Protein AF-A0AAV4S5Q0-F1 (afdb_monomer_lite)

Structure (mmCIF, N/CA/C/O backbone):
data_AF-A0AAV4S5Q0-F1
#
_entry.id   AF-A0AAV4S5Q0-F1
#
loop_
_atom_site.group_PDB
_atom_site.id
_atom_site.type_symbol
_atom_site.label_atom_id
_atom_site.label_alt_id
_atom_site.label_comp_id
_atom_site.label_asym_id
_atom_site.label_entity_id
_atom_site.label_seq_id
_atom_site.pdbx_PDB_ins_code
_atom_site.Cartn_x
_atom_site.Cartn_y
_atom_site.Cartn_z
_atom_site.occupancy
_atom_site.B_iso_or_equiv
_atom_site.auth_seq_id
_atom_site.auth_comp_id
_atom_site.auth_asym_id
_atom_site.auth_atom_id
_atom_site.pdbx_PDB_model_num
ATOM 1 N N . MET A 1 1 ? -22.986 -6.870 -10.273 1.00 32.22 1 MET A N 1
ATOM 2 C CA . MET A 1 1 ? -22.202 -5.630 -10.425 1.00 32.22 1 MET A CA 1
ATOM 3 C C . MET A 1 1 ? -21.171 -5.632 -9.307 1.00 32.22 1 MET A C 1
ATOM 5 O O . MET A 1 1 ? -21.513 -5.301 -8.184 1.00 32.22 1 MET A O 1
ATOM 9 N N . HIS A 1 2 ? -19.986 -6.184 -9.573 1.00 34.09 2 HIS A N 1
ATOM 10 C CA . HIS A 1 2 ? -18.837 -6.121 -8.665 1.00 34.09 2 HIS A CA 1
ATOM 11 C C . HIS A 1 2 ? -18.156 -4.783 -8.954 1.00 34.09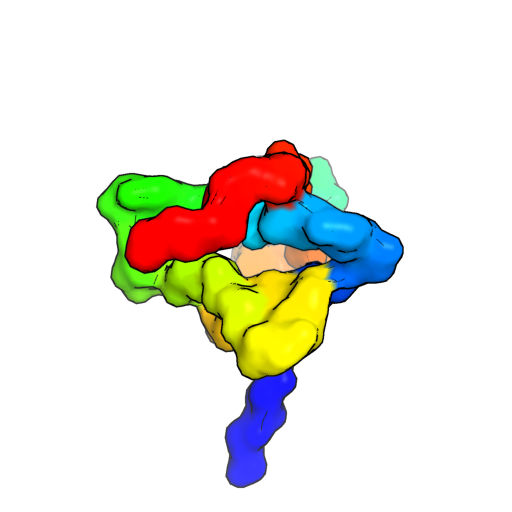 2 HIS A C 1
ATOM 13 O O . HIS A 1 2 ? -17.706 -4.571 -10.076 1.00 34.09 2 HIS A O 1
ATOM 19 N N . THR A 1 3 ? -18.187 -3.849 -8.012 1.00 36.00 3 THR A N 1
ATOM 20 C CA . THR A 1 3 ? -17.371 -2.636 -8.087 1.00 36.00 3 THR A CA 1
ATOM 21 C C . THR A 1 3 ? -15.942 -3.021 -7.722 1.00 36.00 3 THR A C 1
ATOM 23 O O . THR A 1 3 ? -15.677 -3.459 -6.603 1.00 36.00 3 THR A O 1
ATOM 26 N N . ASP A 1 4 ? -15.059 -2.928 -8.712 1.00 42.81 4 ASP A N 1
ATOM 27 C CA . ASP A 1 4 ? -13.613 -3.144 -8.637 1.00 42.81 4 ASP A CA 1
ATOM 28 C C . ASP A 1 4 ? -12.966 -1.985 -7.848 1.00 42.81 4 ASP A C 1
ATOM 30 O O . ASP A 1 4 ? -12.386 -1.055 -8.404 1.00 42.81 4 ASP A O 1
ATOM 34 N N . GLU A 1 5 ? -13.140 -1.979 -6.525 1.00 54.25 5 GLU A N 1
ATOM 35 C CA . GLU A 1 5 ? -12.526 -0.992 -5.625 1.00 54.25 5 GLU A CA 1
ATOM 36 C C . GLU A 1 5 ? -11.086 -1.437 -5.298 1.00 54.25 5 GLU A C 1
ATOM 38 O O . GLU A 1 5 ? -10.785 -1.943 -4.218 1.00 54.25 5 GLU A O 1
ATOM 43 N N . GLY A 1 6 ? -10.191 -1.338 -6.282 1.00 59.38 6 GLY A N 1
ATOM 44 C CA . GLY A 1 6 ? -8.774 -1.676 -6.129 1.00 59.38 6 GLY A CA 1
ATOM 45 C C . GLY A 1 6 ? -7.950 -0.528 -5.542 1.00 59.38 6 GLY A C 1
ATOM 46 O O . GLY A 1 6 ? -8.192 0.646 -5.827 1.00 59.38 6 GLY A O 1
ATOM 47 N N . PHE A 1 7 ? -6.918 -0.851 -4.758 1.00 64.56 7 PHE A N 1
ATOM 48 C CA . PHE A 1 7 ? -5.915 0.134 -4.354 1.00 64.56 7 PHE A CA 1
ATOM 49 C C . PHE A 1 7 ? -4.916 0.319 -5.500 1.00 64.56 7 PHE A C 1
ATOM 51 O O . PHE A 1 7 ? -4.192 -0.616 -5.843 1.00 64.56 7 PHE A O 1
ATOM 58 N N . VAL A 1 8 ? -4.885 1.512 -6.102 1.00 65.94 8 VAL A N 1
ATOM 59 C CA . VAL A 1 8 ? -4.009 1.835 -7.239 1.00 65.94 8 VAL A CA 1
ATOM 60 C C . VAL A 1 8 ? -2.972 2.870 -6.822 1.00 65.94 8 VAL A C 1
ATOM 62 O O . VAL A 1 8 ? -3.316 3.987 -6.436 1.00 65.94 8 VAL A O 1
ATOM 65 N N . VAL A 1 9 ? -1.692 2.530 -6.976 1.00 64.38 9 VAL A N 1
ATOM 66 C CA . VAL A 1 9 ? -0.579 3.472 -6.819 1.00 64.38 9 VAL A CA 1
ATOM 67 C C . VAL A 1 9 ? 0.147 3.615 -8.151 1.00 64.38 9 VAL A C 1
ATOM 69 O O . VAL A 1 9 ? 0.781 2.674 -8.625 1.00 64.38 9 VAL A O 1
ATOM 72 N N . SER A 1 10 ? 0.061 4.798 -8.760 1.00 58.62 10 SER A N 1
ATOM 73 C CA . SER A 1 10 ? 0.620 5.095 -10.087 1.00 58.62 10 SER A CA 1
ATOM 74 C C . SER A 1 10 ? 1.818 6.038 -9.990 1.00 58.62 10 SER A C 1
ATOM 76 O O . SER A 1 10 ? 1.719 7.092 -9.364 1.00 58.62 10 SER A O 1
ATOM 78 N N . PHE A 1 11 ? 2.926 5.709 -10.665 1.00 60.38 11 PHE A N 1
ATOM 79 C CA . PHE A 1 11 ? 4.111 6.574 -10.743 1.00 60.38 11 PHE A CA 1
ATOM 80 C C . PHE A 1 11 ? 4.539 6.845 -12.191 1.00 60.38 11 PHE A C 1
ATOM 82 O O . PHE A 1 11 ? 4.529 5.960 -13.042 1.00 60.38 11 PHE A O 1
ATOM 89 N N . ALA A 1 12 ? 5.003 8.067 -12.467 1.00 55.69 12 ALA A N 1
ATOM 90 C CA . ALA A 1 12 ? 5.484 8.498 -13.784 1.00 55.69 12 ALA A CA 1
ATOM 91 C C . ALA A 1 12 ? 7.020 8.389 -13.931 1.00 55.69 12 ALA A C 1
ATOM 93 O O . ALA A 1 12 ? 7.663 9.304 -14.437 1.00 55.69 12 ALA A O 1
ATOM 94 N N . ALA A 1 13 ? 7.647 7.305 -13.457 1.00 55.12 13 ALA A N 1
ATOM 95 C CA . ALA A 1 13 ? 9.114 7.220 -13.360 1.00 55.12 13 ALA A CA 1
ATOM 96 C C . ALA A 1 13 ? 9.715 6.127 -14.268 1.00 55.12 13 ALA A C 1
ATOM 98 O O . ALA A 1 13 ? 9.083 5.110 -14.518 1.00 55.12 13 ALA A O 1
ATOM 99 N N . VAL A 1 14 ? 10.941 6.296 -14.784 1.00 57.62 14 VAL A N 1
ATOM 100 C CA . VAL A 1 14 ? 11.651 5.336 -15.682 1.00 57.62 14 VAL A CA 1
ATOM 101 C C . VAL A 1 14 ? 12.016 4.000 -14.988 1.00 57.62 14 VAL A C 1
ATOM 103 O O . VAL A 1 14 ? 12.478 3.063 -15.627 1.00 57.62 14 VAL A O 1
ATOM 106 N N . PHE A 1 15 ? 11.741 3.888 -13.692 1.00 62.06 15 PHE A N 1
ATOM 107 C CA . PHE A 1 15 ? 12.151 2.813 -12.794 1.00 62.06 15 PHE A CA 1
ATOM 108 C C . PHE A 1 15 ? 11.069 1.730 -12.668 1.00 62.06 15 PHE A C 1
ATOM 110 O O . PHE A 1 15 ? 9.876 2.018 -12.785 1.00 62.06 15 PHE A O 1
ATOM 117 N N . GLY A 1 16 ? 11.477 0.492 -12.376 1.00 65.56 16 GLY A N 1
ATOM 118 C CA . GLY A 1 16 ? 10.573 -0.500 -11.792 1.00 65.56 16 GLY A CA 1
ATOM 119 C C . GLY A 1 16 ? 10.216 -0.097 -10.359 1.00 65.56 16 GLY A C 1
ATOM 120 O O . GLY A 1 16 ? 11.038 0.512 -9.671 1.00 65.56 16 GLY A O 1
ATOM 121 N N . ILE A 1 17 ? 9.001 -0.415 -9.915 1.00 72.25 17 ILE A N 1
ATOM 122 C CA . ILE A 1 17 ? 8.513 -0.092 -8.570 1.00 72.25 17 ILE A CA 1
ATOM 123 C C . ILE A 1 17 ? 8.092 -1.362 -7.837 1.00 72.25 17 ILE A C 1
ATOM 125 O O . ILE A 1 17 ? 7.507 -2.260 -8.439 1.00 72.25 17 ILE A O 1
ATOM 129 N N . PHE A 1 18 ? 8.380 -1.405 -6.540 1.00 74.81 18 PHE A N 1
ATOM 130 C CA . PHE A 1 18 ? 7.956 -2.456 -5.621 1.00 74.81 18 PHE A CA 1
ATOM 131 C C . PHE A 1 18 ? 7.316 -1.801 -4.401 1.00 74.81 18 PHE A C 1
ATOM 133 O O . PHE A 1 18 ? 7.871 -0.848 -3.849 1.00 74.81 18 PHE A O 1
ATOM 140 N N 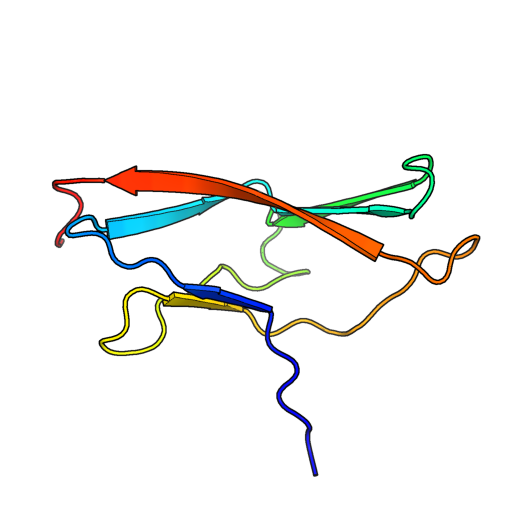. GLY A 1 19 ? 6.143 -2.284 -4.003 1.00 76.44 19 GLY A N 1
ATOM 141 C CA . GLY A 1 19 ? 5.462 -1.839 -2.792 1.00 76.44 19 GLY A CA 1
ATOM 142 C C . GLY A 1 19 ? 5.642 -2.863 -1.679 1.00 76.44 19 GLY A C 1
ATOM 143 O O . GLY A 1 19 ? 5.453 -4.051 -1.917 1.00 76.44 19 GLY A O 1
ATOM 144 N N . SER A 1 20 ? 5.989 -2.408 -0.479 1.00 78.31 20 SER A N 1
ATOM 145 C CA . SER A 1 20 ? 6.104 -3.247 0.716 1.00 78.31 20 SER A CA 1
ATOM 146 C C . SER A 1 20 ? 5.576 -2.524 1.955 1.00 78.31 20 SER A C 1
ATOM 148 O O . SER A 1 20 ? 5.399 -1.300 1.959 1.00 78.31 20 SER A O 1
ATOM 150 N N . GLY A 1 21 ? 5.296 -3.289 3.015 1.00 80.12 21 GLY A N 1
ATOM 151 C CA . GLY A 1 21 ? 4.877 -2.743 4.307 1.00 80.12 21 GLY A CA 1
ATOM 152 C C . GLY A 1 21 ? 3.621 -1.880 4.212 1.00 80.12 21 GLY A C 1
ATOM 153 O O . GLY A 1 21 ? 3.600 -0.769 4.745 1.00 80.12 21 GLY A O 1
ATOM 154 N N . LEU A 1 22 ? 2.598 -2.354 3.488 1.00 83.69 22 LEU A N 1
ATOM 155 C CA . LEU A 1 22 ? 1.308 -1.670 3.434 1.00 83.69 22 LEU A CA 1
ATOM 156 C C . LEU A 1 22 ? 0.635 -1.795 4.799 1.00 83.69 22 LEU A C 1
ATOM 158 O O . LEU A 1 22 ? 0.236 -2.883 5.208 1.00 83.69 22 LEU A O 1
ATOM 162 N N . LEU A 1 23 ? 0.502 -0.671 5.486 1.00 87.94 23 LEU A N 1
ATOM 163 C CA . LEU A 1 23 ? -0.121 -0.545 6.794 1.00 87.94 23 LEU A CA 1
ATOM 164 C C . LEU A 1 23 ? -1.425 0.231 6.663 1.00 87.94 23 LEU A C 1
ATOM 166 O O . LEU A 1 23 ? -1.458 1.317 6.084 1.00 87.94 23 LEU A O 1
ATOM 170 N N . ALA A 1 24 ? -2.479 -0.288 7.272 1.00 88.19 24 ALA A N 1
ATOM 171 C CA . ALA A 1 24 ? -3.678 0.470 7.563 1.00 88.19 24 ALA A CA 1
ATOM 172 C C . ALA A 1 24 ? -3.657 0.961 9.004 1.00 88.19 24 ALA A C 1
ATOM 174 O O . ALA A 1 24 ? -3.265 0.242 9.922 1.00 88.19 24 ALA A O 1
ATOM 175 N N . ARG A 1 25 ? -4.102 2.196 9.208 1.00 91.62 25 ARG A N 1
ATOM 176 C CA . ARG A 1 25 ? -4.186 2.840 10.518 1.00 91.62 25 ARG A CA 1
ATOM 177 C C . ARG A 1 25 ? -5.543 3.502 10.681 1.00 91.62 25 ARG A C 1
ATOM 179 O O . ARG A 1 25 ? -6.090 4.012 9.702 1.00 91.62 25 ARG A O 1
ATOM 186 N N . SER A 1 26 ? -6.069 3.535 11.898 1.00 91.31 26 SER A N 1
ATOM 187 C CA . SER A 1 26 ? -7.261 4.330 12.187 1.00 91.31 26 SER A CA 1
ATOM 188 C C . SER A 1 26 ? -6.983 5.824 11.968 1.00 91.31 26 SER A C 1
ATOM 190 O O . SER A 1 26 ? -5.829 6.261 11.872 1.00 91.31 26 SER A O 1
ATOM 192 N N . GLY A 1 27 ? -8.034 6.634 11.876 1.00 88.06 27 GLY A N 1
ATOM 193 C CA . GLY A 1 27 ? -7.929 8.081 11.717 1.00 88.06 27 GLY A CA 1
ATOM 194 C C . GLY A 1 27 ? -7.088 8.735 12.817 1.00 88.06 27 GLY A C 1
ATOM 195 O O . GLY A 1 27 ? -6.226 9.563 12.498 1.00 88.06 27 GLY A O 1
ATOM 196 N N . MET A 1 28 ? -7.271 8.321 14.073 1.00 88.31 28 MET A N 1
ATOM 197 C CA . MET A 1 28 ? -6.457 8.770 15.211 1.00 88.31 28 MET A CA 1
ATOM 198 C C . MET A 1 28 ? -5.125 8.020 15.352 1.00 88.31 28 MET A C 1
ATOM 200 O O . MET A 1 28 ? -4.246 8.453 16.093 1.00 88.31 28 MET A O 1
ATOM 204 N N . GLY A 1 29 ? -4.944 6.923 14.614 1.00 85.50 29 GLY A N 1
ATOM 205 C CA . GLY A 1 29 ? -3.712 6.140 14.586 1.00 85.50 29 GLY A CA 1
ATOM 206 C C . GLY A 1 29 ? -3.499 5.247 15.809 1.00 85.50 29 GLY A C 1
ATOM 207 O O . GLY A 1 29 ? -2.358 4.840 16.033 1.00 85.50 29 GLY A O 1
ATOM 208 N N . THR A 1 30 ? -4.563 4.973 16.569 1.00 88.62 30 THR A N 1
ATOM 209 C CA . THR A 1 30 ? -4.600 4.111 17.764 1.00 88.62 30 THR A CA 1
ATOM 210 C C . THR A 1 30 ? -4.695 2.630 17.414 1.00 88.62 30 THR A C 1
ATOM 212 O O . THR A 1 30 ? -4.163 1.800 18.144 1.00 88.62 30 THR A O 1
ATOM 215 N N . GLU A 1 31 ? -5.334 2.302 16.292 1.00 86.75 31 GLU A N 1
ATOM 216 C CA . GLU A 1 31 ? -5.402 0.944 15.756 1.00 86.75 31 GLU A CA 1
ATOM 217 C C . GLU A 1 31 ? -4.582 0.857 14.467 1.00 86.75 31 GLU A C 1
ATOM 219 O O . GLU A 1 31 ? -4.604 1.772 13.634 1.00 86.75 31 GLU A O 1
ATOM 224 N N . THR A 1 32 ? -3.847 -0.242 14.298 1.00 87.81 32 THR A N 1
ATOM 225 C CA . THR A 1 32 ? -3.060 -0.517 13.094 1.00 87.81 32 THR A CA 1
ATOM 226 C C . THR A 1 32 ? -3.190 -1.979 12.683 1.00 87.81 32 THR A C 1
ATOM 228 O O . THR A 1 32 ? -3.272 -2.873 13.521 1.00 87.81 32 THR A O 1
ATOM 231 N N . VAL A 1 33 ? -3.201 -2.221 11.375 1.00 85.12 33 VAL A N 1
ATOM 232 C CA . VAL A 1 33 ? -3.158 -3.555 10.771 1.00 85.12 33 VAL A CA 1
ATOM 233 C C . VAL A 1 33 ? -2.136 -3.523 9.644 1.00 85.12 33 VAL A C 1
ATOM 235 O O . VAL A 1 33 ? -2.157 -2.622 8.804 1.00 85.12 33 VAL A O 1
ATOM 238 N N . MET A 1 34 ? -1.241 -4.508 9.618 1.00 81.44 34 MET A N 1
ATOM 239 C CA . MET A 1 34 ? -0.358 -4.731 8.479 1.00 81.44 34 MET A CA 1
ATOM 240 C C . MET A 1 34 ? -1.103 -5.557 7.438 1.00 81.44 34 MET A C 1
ATOM 242 O O . MET A 1 34 ? -1.585 -6.643 7.736 1.00 81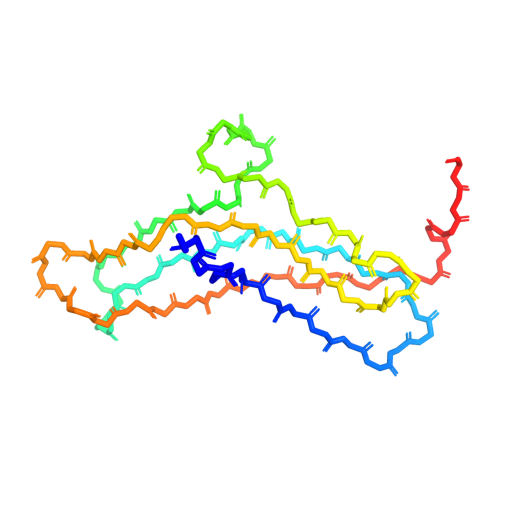.44 34 MET A O 1
ATOM 246 N N . LEU A 1 35 ? -1.256 -4.982 6.248 1.00 75.56 35 LEU A N 1
ATOM 247 C CA . LEU A 1 35 ? -1.988 -5.575 5.137 1.00 75.56 35 LEU A CA 1
ATOM 248 C C . LEU A 1 35 ? -1.027 -6.377 4.265 1.00 75.56 35 LEU A C 1
ATOM 250 O O . LEU A 1 35 ? -1.237 -7.561 4.061 1.00 75.56 35 LEU A O 1
ATOM 254 N N . ILE A 1 36 ? 0.066 -5.753 3.819 1.00 71.31 36 ILE A N 1
ATOM 255 C CA . ILE A 1 36 ? 1.128 -6.449 3.084 1.00 71.31 36 ILE A CA 1
ATOM 256 C C . ILE A 1 36 ? 2.275 -6.708 4.052 1.00 71.31 36 ILE A C 1
ATOM 258 O O . ILE A 1 36 ? 3.059 -5.802 4.352 1.00 71.31 36 ILE A O 1
ATOM 262 N N . ASP A 1 37 ? 2.340 -7.950 4.520 1.00 62.69 37 ASP A N 1
ATOM 263 C CA . ASP A 1 37 ? 3.507 -8.549 5.157 1.00 62.69 37 ASP A CA 1
ATOM 264 C C . ASP A 1 37 ? 4.031 -9.648 4.227 1.00 62.69 37 ASP A C 1
ATOM 266 O O . ASP A 1 37 ? 3.263 -10.504 3.786 1.00 62.69 37 ASP A O 1
ATOM 270 N N . ASP A 1 38 ? 5.338 -9.662 3.961 1.00 58.16 38 ASP A N 1
ATOM 271 C CA . ASP A 1 38 ? 6.000 -10.685 3.134 1.00 58.16 38 ASP A CA 1
ATOM 272 C C . ASP A 1 38 ? 5.831 -12.112 3.707 1.00 58.16 38 ASP A C 1
ATOM 274 O O . ASP A 1 38 ? 6.215 -13.098 3.078 1.00 58.16 38 ASP A O 1
ATOM 278 N N . ARG A 1 39 ? 5.275 -12.234 4.919 1.00 54.34 39 ARG A N 1
ATOM 279 C CA . ARG A 1 39 ? 5.103 -13.483 5.669 1.00 54.34 39 ARG A CA 1
ATOM 280 C C . ARG A 1 39 ? 3.711 -14.106 5.549 1.00 54.34 39 ARG A C 1
ATOM 282 O O . ARG A 1 39 ? 3.613 -15.322 5.689 1.00 54.34 39 ARG A O 1
ATOM 289 N N . GLU A 1 40 ? 2.659 -13.326 5.281 1.00 51.97 40 GLU A N 1
ATOM 290 C CA . GLU A 1 40 ? 1.269 -13.823 5.248 1.00 51.97 40 GLU A CA 1
ATOM 291 C C . GLU A 1 40 ? 0.481 -13.329 4.017 1.00 51.97 40 GLU A C 1
ATOM 293 O O . GLU A 1 40 ? -0.430 -12.506 4.124 1.00 51.97 40 GLU A O 1
ATOM 298 N N . PRO A 1 41 ? 0.769 -13.880 2.823 1.00 55.50 41 PRO A N 1
ATOM 299 C CA . PRO A 1 41 ? 0.143 -13.461 1.562 1.00 55.50 41 PRO A CA 1
ATOM 300 C C . PRO A 1 41 ? -1.348 -13.832 1.432 1.00 55.50 41 PRO A C 1
ATOM 302 O O . PRO A 1 41 ? -1.976 -13.519 0.424 1.00 55.50 41 PRO A O 1
ATOM 305 N N . ALA A 1 42 ? -1.928 -14.531 2.414 1.00 56.09 42 ALA A N 1
ATOM 306 C CA . ALA A 1 42 ? -3.307 -15.020 2.356 1.00 56.09 42 ALA A CA 1
ATOM 307 C C . ALA A 1 42 ? -4.364 -13.935 2.637 1.00 56.09 42 ALA A C 1
ATOM 309 O O . ALA A 1 42 ? -5.521 -14.114 2.261 1.00 56.09 42 ALA A O 1
ATOM 310 N N . ILE A 1 43 ? -3.990 -12.837 3.308 1.00 55.75 43 ILE A N 1
ATOM 311 C CA . ILE A 1 43 ? -4.943 -11.815 3.779 1.00 55.75 43 ILE A CA 1
ATOM 312 C C . ILE A 1 43 ? -5.007 -10.623 2.816 1.00 55.75 43 ILE A C 1
ATOM 314 O O . ILE A 1 43 ? -6.088 -10.077 2.600 1.00 55.75 43 ILE A O 1
ATOM 318 N N . PHE A 1 44 ? -3.887 -10.257 2.185 1.00 60.88 44 PHE A N 1
ATOM 319 C CA . PHE A 1 44 ? -3.862 -9.290 1.089 1.00 60.88 44 PHE A CA 1
ATOM 320 C C . PHE A 1 44 ? -3.000 -9.801 -0.062 1.00 60.88 44 PHE A C 1
ATOM 322 O O . PHE A 1 44 ? -1.861 -10.218 0.168 1.00 60.88 44 PHE A O 1
ATOM 329 N N . PRO A 1 45 ? -3.506 -9.731 -1.304 1.00 62.50 45 PRO A N 1
ATOM 330 C CA . PRO A 1 45 ? -2.708 -10.064 -2.467 1.00 62.50 45 PRO A CA 1
ATOM 331 C C . PRO A 1 45 ? -1.534 -9.090 -2.592 1.00 62.50 45 PRO A C 1
ATOM 333 O O . PRO A 1 45 ? -1.636 -7.905 -2.255 1.00 62.50 45 PRO A O 1
ATOM 336 N N . ALA A 1 46 ? -0.410 -9.604 -3.089 1.00 66.69 46 ALA A N 1
ATOM 337 C CA . ALA A 1 46 ? 0.734 -8.773 -3.423 1.00 66.69 46 ALA A CA 1
ATOM 338 C C . ALA A 1 46 ? 0.320 -7.684 -4.427 1.00 66.69 46 ALA A C 1
ATOM 340 O O . ALA A 1 46 ? -0.561 -7.886 -5.262 1.00 66.69 46 ALA A O 1
ATOM 341 N N . LEU A 1 47 ? 0.969 -6.523 -4.348 1.00 70.81 47 LEU A N 1
ATOM 342 C CA . LEU A 1 47 ? 0.781 -5.472 -5.341 1.00 70.81 47 LEU A CA 1
ATOM 343 C C . LEU A 1 47 ? 1.328 -5.945 -6.688 1.00 70.81 47 LEU A C 1
ATOM 345 O O . LEU A 1 47 ? 2.533 -6.158 -6.836 1.00 70.81 47 LEU A O 1
ATOM 349 N N . GLU A 1 48 ? 0.450 -6.064 -7.675 1.00 71.38 48 GLU A N 1
ATOM 350 C CA . GLU A 1 48 ? 0.809 -6.488 -9.020 1.00 71.38 48 GLU A CA 1
ATOM 351 C C . GLU A 1 48 ? 0.921 -5.294 -9.956 1.00 71.38 48 GLU A C 1
ATOM 353 O O . GLU A 1 48 ? 0.247 -4.271 -9.813 1.00 71.38 48 GLU A O 1
ATOM 358 N N . LYS A 1 49 ? 1.795 -5.415 -10.951 1.00 70.12 49 LYS A N 1
ATOM 359 C CA . LYS A 1 49 ? 1.913 -4.393 -11.980 1.00 70.12 49 LYS A CA 1
ATOM 360 C C . LYS A 1 49 ? 0.700 -4.475 -12.905 1.00 70.12 49 LYS A C 1
ATOM 362 O O . LYS A 1 49 ? 0.439 -5.521 -13.492 1.00 70.12 49 LYS A O 1
ATOM 367 N N . SER A 1 50 ? -0.026 -3.373 -13.063 1.00 73.44 50 SER A N 1
ATOM 368 C CA . SER A 1 50 ? -1.207 -3.341 -13.928 1.00 73.44 50 SER A CA 1
ATOM 369 C C . SER A 1 50 ? -0.806 -3.261 -15.403 1.00 73.44 50 SER A C 1
ATOM 371 O O . SER A 1 50 ? -0.536 -2.182 -15.932 1.00 73.44 50 SER A O 1
ATOM 373 N N . GLY A 1 51 ? -0.730 -4.413 -16.072 1.00 71.69 51 GLY A N 1
ATOM 374 C CA . GLY A 1 51 ? -0.396 -4.515 -17.497 1.00 71.69 51 GLY A CA 1
ATOM 375 C C . GLY A 1 51 ? 0.889 -3.765 -17.872 1.00 71.69 51 GLY A C 1
ATOM 376 O O . GLY A 1 51 ? 1.914 -3.864 -17.193 1.00 71.69 51 GLY A O 1
ATOM 377 N N . ASP A 1 52 ? 0.818 -2.968 -18.941 1.00 64.69 52 ASP A N 1
ATOM 378 C CA . ASP A 1 52 ? 1.933 -2.127 -19.403 1.00 64.69 52 ASP A CA 1
ATOM 379 C C . ASP A 1 52 ? 2.091 -0.823 -18.602 1.00 64.69 52 ASP A C 1
ATOM 381 O O . ASP A 1 52 ? 3.048 -0.066 -18.802 1.00 64.69 52 ASP A O 1
ATOM 385 N N . SER A 1 53 ? 1.167 -0.539 -17.680 1.00 64.88 53 SER A N 1
ATOM 386 C CA . SER A 1 53 ? 1.229 0.663 -16.855 1.00 64.88 53 SER A CA 1
ATOM 387 C C . SER A 1 53 ? 2.312 0.548 -15.777 1.00 64.88 53 SER A C 1
ATOM 389 O O . SER A 1 53 ? 2.754 -0.531 -15.379 1.00 64.88 53 SER A O 1
ATOM 391 N N . LYS A 1 54 ? 2.764 1.696 -15.272 1.00 71.94 54 LYS A N 1
ATOM 392 C CA . LYS A 1 54 ? 3.701 1.784 -1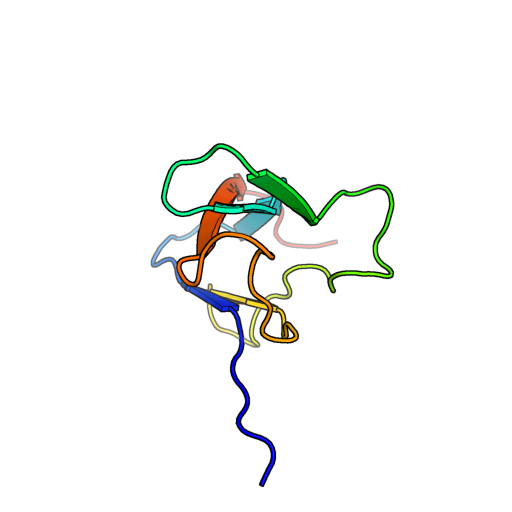4.139 1.00 71.94 54 LYS A CA 1
ATOM 393 C C . LYS A 1 54 ? 2.956 1.902 -12.811 1.00 71.94 54 LYS A C 1
ATOM 395 O O . LYS A 1 54 ? 3.373 2.642 -11.920 1.00 71.94 54 LYS A O 1
ATOM 400 N N . SER A 1 55 ? 1.834 1.203 -12.723 1.00 72.94 55 SER A N 1
ATOM 401 C CA . SER A 1 55 ? 0.954 1.219 -11.568 1.00 72.94 55 SER A CA 1
ATOM 402 C C . SER A 1 55 ? 1.030 -0.113 -10.849 1.00 72.94 55 SER A C 1
ATOM 404 O O . SER A 1 55 ? 1.033 -1.168 -11.482 1.00 72.94 55 SER A O 1
ATOM 406 N N . LEU A 1 56 ? 1.092 -0.043 -9.527 1.00 72.56 56 LEU A N 1
ATOM 407 C CA . LEU A 1 56 ? 0.895 -1.178 -8.642 1.00 72.56 56 LEU A CA 1
ATOM 408 C C . LEU A 1 56 ? -0.570 -1.207 -8.222 1.00 72.56 56 LEU A C 1
ATOM 410 O O . LEU A 1 56 ? -1.102 -0.187 -7.776 1.00 72.56 56 LEU A O 1
ATOM 414 N N . VAL A 1 57 ? -1.211 -2.357 -8.395 1.00 77.06 57 VAL A N 1
ATOM 415 C CA . VAL A 1 57 ? -2.625 -2.568 -8.105 1.00 77.06 57 VAL A CA 1
ATOM 416 C C . VAL A 1 57 ? -2.780 -3.827 -7.273 1.00 77.06 57 VAL A C 1
ATOM 418 O O . VAL A 1 57 ? -2.164 -4.850 -7.560 1.00 77.06 57 VAL A O 1
ATOM 421 N N . ALA A 1 58 ? -3.611 -3.749 -6.243 1.00 74.44 58 ALA A N 1
ATOM 422 C CA . ALA A 1 58 ? -4.092 -4.918 -5.525 1.00 74.44 58 ALA A CA 1
ATOM 423 C C . ALA A 1 58 ? -5.590 -4.752 -5.248 1.00 74.44 58 ALA A C 1
ATOM 425 O O . ALA A 1 58 ? -6.007 -3.679 -4.785 1.00 74.44 58 ALA A O 1
ATOM 426 N N . PRO A 1 59 ? -6.412 -5.782 -5.509 1.00 71.25 59 PRO A N 1
ATOM 427 C CA . PRO A 1 59 ? -7.776 -5.792 -5.015 1.00 71.25 59 PRO A CA 1
ATOM 428 C C . PRO A 1 59 ? -7.744 -5.947 -3.493 1.00 71.25 59 PRO A C 1
ATOM 430 O O . PRO A 1 59 ? -6.944 -6.710 -2.951 1.00 71.25 59 PRO A O 1
ATOM 433 N N . PHE A 1 60 ? -8.625 -5.238 -2.793 1.00 72.94 60 PHE A N 1
ATOM 434 C CA . PHE A 1 60 ? -8.813 -5.456 -1.367 1.00 72.94 60 PHE A CA 1
ATOM 435 C C . PHE A 1 60 ? -10.282 -5.417 -0.989 1.00 72.94 60 PHE A C 1
ATOM 437 O O . PHE A 1 60 ? -11.090 -4.721 -1.600 1.00 72.94 60 PHE A O 1
ATOM 444 N N . GLN A 1 61 ? -10.628 -6.160 0.057 1.00 72.62 61 GLN A N 1
ATOM 445 C CA . GLN A 1 61 ? -11.948 -6.048 0.647 1.00 72.62 61 GLN A CA 1
ATOM 446 C C . GLN A 1 61 ? -11.980 -4.828 1.565 1.00 72.62 61 GLN A C 1
ATOM 448 O O . GLN A 1 61 ? -11.180 -4.720 2.496 1.00 72.62 61 GLN A O 1
ATOM 453 N N . ALA A 1 62 ? -12.910 -3.908 1.305 1.00 78.19 62 ALA A N 1
ATOM 454 C CA . ALA A 1 62 ? -13.101 -2.742 2.152 1.00 78.19 62 ALA A CA 1
ATOM 455 C C . ALA A 1 62 ? -13.386 -3.164 3.601 1.00 78.19 62 ALA A C 1
ATOM 457 O O . ALA A 1 62 ? -14.207 -4.045 3.867 1.00 78.19 62 ALA A O 1
ATOM 458 N N . PHE A 1 63 ? -12.717 -2.506 4.541 1.00 84.38 63 PHE A N 1
ATOM 459 C CA . PHE A 1 63 ? -12.860 -2.755 5.969 1.00 84.38 63 PHE A CA 1
ATOM 460 C C . PHE A 1 63 ? -12.819 -1.439 6.743 1.00 84.38 63 PHE A C 1
ATOM 462 O O . PHE A 1 63 ? -12.462 -0.387 6.211 1.00 84.38 63 PHE A O 1
ATOM 469 N N . LYS A 1 64 ? -13.184 -1.508 8.022 1.00 86.25 64 LYS A N 1
ATOM 470 C CA . LYS A 1 64 ? -13.072 -0.400 8.969 1.00 86.25 64 LYS A CA 1
ATOM 471 C C . LYS A 1 64 ? -12.602 -0.919 10.318 1.00 86.25 64 LYS A C 1
ATOM 473 O O . LYS A 1 64 ? -12.797 -2.094 10.630 1.00 86.25 64 LYS A O 1
ATOM 478 N N . PHE A 1 65 ? -12.058 -0.025 11.130 1.00 86.50 65 PHE A N 1
ATOM 479 C CA . PHE A 1 65 ? -11.788 -0.335 12.524 1.00 86.50 65 PHE A CA 1
ATOM 480 C C . PHE A 1 65 ? -13.095 -0.355 13.328 1.00 86.50 65 PHE A C 1
ATOM 482 O O . PHE A 1 65 ? -14.131 0.191 12.917 1.00 86.50 65 PHE A O 1
ATOM 489 N N . ALA A 1 66 ? -13.079 -1.036 14.473 1.00 87.31 66 ALA A N 1
ATOM 490 C CA . ALA A 1 66 ? -14.264 -1.109 15.322 1.00 87.31 66 ALA A CA 1
ATOM 491 C C . ALA A 1 66 ? -14.641 0.287 15.838 1.00 87.31 66 ALA A C 1
ATOM 493 O O . ALA A 1 66 ? -15.821 0.643 15.833 1.00 87.31 66 ALA A O 1
ATOM 494 N N . SER A 1 67 ? -13.631 1.078 16.211 1.00 85.94 67 SER A N 1
ATOM 495 C CA . SER A 1 67 ? -13.806 2.388 16.836 1.00 85.94 67 SER A CA 1
ATOM 496 C C . SER A 1 67 ? -13.948 3.552 15.847 1.00 85.94 67 SER A C 1
ATOM 498 O O . SER A 1 67 ? -14.506 4.587 16.205 1.00 85.94 67 SER A O 1
ATOM 500 N N . GLU A 1 68 ? -13.496 3.395 14.597 1.00 85.19 68 GLU A N 1
ATOM 501 C CA . GLU A 1 68 ? -13.381 4.497 13.634 1.00 85.19 68 GLU A CA 1
ATOM 502 C C . GLU A 1 68 ? -13.803 4.094 12.210 1.00 85.19 68 GLU A C 1
ATOM 504 O O . GLU A 1 68 ? -13.545 2.984 11.744 1.00 85.19 68 GLU A O 1
ATOM 509 N N . SER A 1 69 ? -14.429 5.027 11.486 1.00 87.31 69 SER A N 1
ATOM 510 C CA . SER A 1 69 ? -14.816 4.868 10.073 1.00 87.31 69 SER A CA 1
ATOM 511 C C . SER A 1 69 ? -13.736 5.309 9.080 1.00 87.31 69 SER A C 1
ATOM 513 O O . SER A 1 69 ? -13.851 5.026 7.891 1.00 87.31 69 SER A O 1
ATOM 515 N N . THR A 1 70 ? -12.693 5.993 9.553 1.00 88.88 70 THR A N 1
ATOM 516 C CA . THR A 1 70 ? -11.584 6.464 8.719 1.00 88.88 70 THR A CA 1
ATOM 517 C C . THR A 1 70 ? -10.437 5.464 8.765 1.00 88.88 70 THR A C 1
ATOM 519 O O . THR A 1 70 ? -9.923 5.157 9.842 1.00 88.88 70 THR A O 1
ATOM 522 N N . VAL A 1 71 ? -9.993 5.010 7.592 1.00 86.88 71 VAL A N 1
ATOM 523 C CA . VAL A 1 71 ? -8.803 4.168 7.422 1.00 86.88 71 VAL A CA 1
ATOM 524 C C . VAL A 1 71 ? -7.764 4.942 6.618 1.00 86.88 71 VAL A C 1
ATOM 526 O O . VAL A 1 71 ? -8.048 5.460 5.540 1.00 86.88 71 VAL A O 1
ATOM 529 N N . LYS A 1 72 ? -6.551 5.042 7.156 1.00 90.38 72 LYS A N 1
ATOM 530 C CA . LYS A 1 72 ? -5.387 5.646 6.506 1.00 90.38 72 LYS A CA 1
ATOM 531 C C . LYS A 1 72 ? -4.452 4.542 6.043 1.00 90.38 72 LYS A C 1
ATOM 533 O O . LYS A 1 72 ? -4.061 3.704 6.850 1.00 90.38 72 LYS A O 1
ATOM 538 N N . PHE A 1 73 ? -4.058 4.578 4.777 1.00 87.00 73 PHE A N 1
ATOM 539 C CA . PHE A 1 73 ? -3.100 3.635 4.209 1.00 87.00 73 PHE A CA 1
ATOM 540 C C . PHE A 1 73 ? -1.715 4.273 4.126 1.00 87.00 73 PHE A C 1
ATOM 542 O O . PHE A 1 73 ? -1.571 5.417 3.697 1.00 87.00 73 PHE A O 1
ATOM 549 N N . GLN A 1 74 ? -0.697 3.522 4.525 1.00 88.19 74 G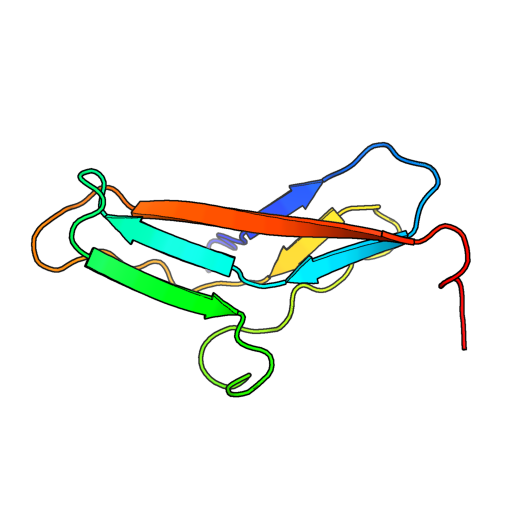LN A N 1
ATOM 550 C CA . GLN A 1 74 ? 0.705 3.898 4.428 1.00 88.19 74 GLN A CA 1
ATOM 551 C C . GLN A 1 74 ? 1.450 2.768 3.720 1.00 88.19 74 GLN A C 1
ATOM 553 O O . GLN A 1 74 ? 1.431 1.638 4.190 1.00 88.19 74 GLN A O 1
ATOM 558 N N . LEU A 1 75 ? 2.098 3.071 2.598 1.00 84.88 75 LEU A N 1
ATOM 559 C CA . LEU A 1 75 ? 2.858 2.112 1.796 1.00 84.88 75 LEU A CA 1
ATOM 560 C C . LEU A 1 75 ? 4.307 2.579 1.677 1.00 84.88 75 LEU A C 1
ATOM 562 O O . LEU A 1 75 ? 4.553 3.763 1.441 1.00 84.88 75 LEU A O 1
ATOM 566 N N . THR A 1 76 ? 5.254 1.648 1.767 1.00 84.56 76 THR A N 1
ATOM 567 C CA . THR A 1 76 ? 6.643 1.910 1.381 1.00 84.56 76 THR A CA 1
ATOM 568 C C . THR A 1 76 ? 6.825 1.560 -0.089 1.00 84.56 76 THR A C 1
ATOM 570 O O . THR A 1 76 ? 6.585 0.426 -0.494 1.00 84.56 76 THR A O 1
ATOM 573 N N . VAL A 1 77 ? 7.255 2.529 -0.897 1.00 80.19 77 VAL A N 1
ATOM 574 C CA . VAL A 1 77 ? 7.552 2.309 -2.318 1.00 80.19 77 VAL A CA 1
ATOM 575 C C . VAL A 1 77 ? 9.056 2.359 -2.528 1.00 80.19 77 VAL A C 1
ATOM 577 O O . VAL A 1 77 ? 9.705 3.356 -2.218 1.00 80.19 77 VAL A O 1
ATOM 580 N N . SER A 1 78 ? 9.596 1.276 -3.077 1.00 80.19 78 SER A N 1
ATOM 581 C CA . SER A 1 78 ? 10.997 1.153 -3.464 1.00 80.19 78 SER A CA 1
ATOM 582 C C . SER A 1 78 ? 11.129 1.230 -4.982 1.00 80.19 78 SER A C 1
ATOM 584 O O . SER A 1 78 ? 10.352 0.621 -5.720 1.00 80.19 78 SER A O 1
ATOM 586 N N . PHE A 1 79 ? 12.136 1.962 -5.453 1.00 78.75 79 PHE A N 1
ATOM 587 C CA . PHE A 1 79 ? 12.426 2.134 -6.876 1.00 78.75 79 PHE A CA 1
ATOM 588 C C . PHE A 1 79 ? 13.650 1.307 -7.257 1.00 78.75 79 PHE A C 1
ATOM 590 O O . PHE A 1 79 ? 14.666 1.347 -6.567 1.00 78.75 79 PHE A O 1
ATOM 597 N N . CYS A 1 80 ? 13.580 0.595 -8.380 1.00 70.50 80 CYS A N 1
ATOM 598 C CA . CYS A 1 80 ? 14.706 -0.160 -8.911 1.00 70.50 80 CYS A CA 1
ATOM 599 C C . CYS A 1 80 ? 14.977 0.210 -10.373 1.00 70.50 80 CYS A C 1
ATOM 601 O O . CYS A 1 80 ? 14.109 0.080 -11.237 1.00 70.50 80 CYS A O 1
ATOM 603 N N . LEU A 1 81 ? 16.205 0.656 -10.655 1.00 64.62 81 LEU A N 1
ATOM 604 C CA . LEU A 1 81 ? 16.679 0.994 -12.004 1.00 64.62 81 LEU A CA 1
ATOM 605 C C 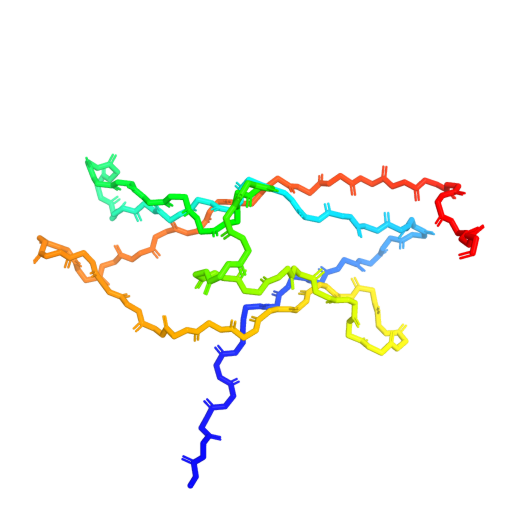. LEU A 1 81 ? 16.878 -0.238 -12.895 1.00 64.62 81 LEU A C 1
ATOM 607 O O . LEU A 1 81 ? 16.714 -0.151 -14.106 1.00 64.62 81 LEU A O 1
ATOM 611 N N . THR A 1 82 ? 17.254 -1.372 -12.300 1.00 56.56 82 THR A N 1
ATOM 612 C CA . THR A 1 82 ? 17.827 -2.526 -13.014 1.00 56.56 82 THR A CA 1
ATOM 613 C C . THR A 1 82 ? 17.100 -3.843 -12.759 1.00 56.56 82 THR A C 1
ATOM 615 O O . THR A 1 82 ? 17.479 -4.859 -13.326 1.00 56.56 82 THR A O 1
ATOM 618 N N . CYS A 1 83 ? 16.009 -3.848 -11.988 1.00 57.28 83 CYS A N 1
ATOM 619 C CA . CYS A 1 83 ? 15.179 -5.040 -11.761 1.00 57.28 83 CYS A CA 1
ATOM 620 C C . CYS A 1 83 ? 14.315 -5.403 -12.984 1.00 57.28 83 CYS A C 1
ATOM 622 O O . CYS A 1 83 ? 13.388 -6.206 -12.887 1.00 57.28 83 CYS A O 1
ATOM 624 N N . ALA A 1 84 ? 14.598 -4.806 -14.144 1.00 49.00 84 ALA A N 1
ATOM 625 C CA . ALA A 1 84 ? 14.060 -5.255 -15.408 1.00 49.00 84 ALA A CA 1
ATOM 626 C C . ALA A 1 84 ? 14.617 -6.657 -15.707 1.00 49.00 84 ALA A C 1
ATOM 628 O O . ALA A 1 84 ? 15.709 -6.794 -16.248 1.00 49.00 84 ALA A O 1
ATOM 629 N N . ARG A 1 85 ? 13.788 -7.668 -15.416 1.00 38.62 85 ARG A N 1
ATOM 630 C CA . ARG A 1 85 ? 13.827 -9.025 -15.980 1.00 38.62 85 ARG A CA 1
ATOM 631 C C . ARG A 1 85 ? 14.871 -9.980 -15.374 1.00 38.62 85 ARG A C 1
ATOM 633 O O . ARG A 1 85 ? 16.069 -9.886 -15.628 1.00 38.62 85 ARG A O 1
ATOM 640 N N . ARG A 1 86 ? 14.369 -11.017 -14.704 1.00 38.03 86 ARG A N 1
ATOM 641 C CA . ARG A 1 86 ? 14.666 -12.383 -15.142 1.00 38.03 86 ARG A CA 1
ATOM 642 C C . ARG A 1 86 ? 13.374 -13.006 -15.632 1.00 38.03 86 ARG A C 1
ATOM 644 O O . ARG A 1 86 ? 12.355 -12.780 -14.950 1.00 38.03 86 ARG A O 1
#

Foldseek 3Di:
DDDQPKDKDADPDLWQKAKAQKKKAAPVRPDIDGQHDPPCCPRWHGFDDDPPGSMTITGHDDDDDPVHPDIDIDIDMDTHHPPPDD

Secondary structure (DSSP, 8-state):
-----EEEEE---SSEEEEEEEEEEESSSS-EEES--TT-TTTSPPPEE-TTSSEEEEE------SS-S-EEEEEEEEEESS----

Organism: Caerostris extrusa (NCBI:txid172846)

pLDDT: mean 70.87, std 14.83, range [32.22, 91.62]

Radius of gyration: 14.31 Å; chains: 1; bounding box: 40×24×37 Å

Sequence (86 aa):
MHTDEGFVVSFAAVFGIFGSGLLARSGMGTETVMLIDDREPAIFPALEKSGDSKSLVAPFQAFKFASESTVKFQLTVSFCLTCARR